Protein AF-0000000085421099 (afdb_homodimer)

Foldseek 3Di:
DDDPDDDDDPVSVVVVVVVVVVVVVLVVQLVVQQVVVCVVVVHDDRDPVSSVVSNVVSVVVVVVPPD/DDDPDDDDDPVSVVVVVVVVVVVVVLVVQLVVQQVVVCVVVVHDDRDPVSSVVSNVVSVVVVVVPPD

Nearest PDB structures (foldseek):
  3r45-assembly1_B  TM=7.762E-01  e=8.595E-05  Homo sapiens
  6wz9-assembly1_B  TM=6.802E-01  e=3.527E-05  Xenopus laevis
  3vh5-assembly1_W  TM=7.638E-01  e=1.505E-01  Gallus gallus
  3b0d-assembly2_C  TM=7.579E-01  e=2.270E-01  Gallus gallus
  5g49-assembly1_A  TM=6.396E-01  e=8.699E-02  Arabidopsis thaliana

Organism: Lolium multiflorum (NCBI:txid4521)

pLDDT: mean 87.82, std 17.47, range [30.08, 98.56]

Sequence (134 aa):
MEVPGKRPSEKDEIYLVIARGMLKIFLENVIRDAVTYTEHARRKTVTAMDVVYALKRQGRTLYGFGGMEVPGKRPSEKDEIYLVIARGMLKIFLENVIRDAVTYTEHARRKTVTAMDVVYALKRQGRTLYGFGG

Radius of gy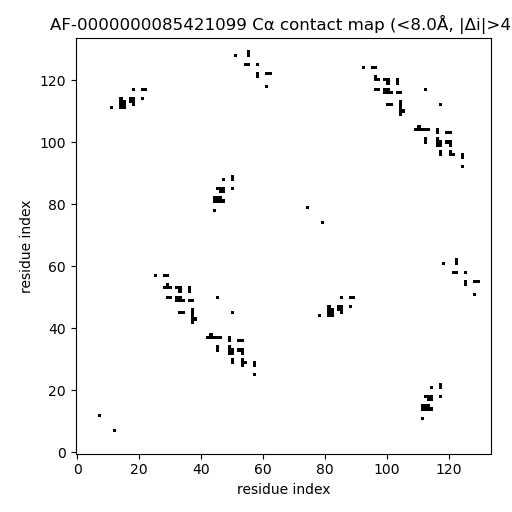ration: 17.18 Å; Cα contacts (8 Å, |Δi|>4): 106; chains: 2; bounding box: 29×50×40 Å

Structure (mmCIF, N/CA/C/O backbone):
data_AF-0000000085421099-model_v1
#
loop_
_entity.id
_entity.type
_entity.pdbx_description
1 polymer 'Histone H4'
#
loop_
_atom_site.group_PDB
_atom_site.id
_atom_site.type_symbol
_atom_site.label_atom_id
_atom_site.label_alt_id
_atom_site.label_comp_id
_atom_site.label_asym_id
_atom_site.label_entity_id
_atom_site.label_seq_id
_atom_site.pdbx_PDB_ins_code
_atom_site.Cartn_x
_atom_site.Cartn_y
_atom_site.Cartn_z
_atom_site.occupancy
_atom_site.B_iso_or_equiv
_atom_site.auth_seq_id
_atom_site.auth_comp_id
_atom_site.auth_asym_id
_atom_site.auth_atom_id
_atom_site.pdbx_PDB_model_num
ATOM 1 N N . MET A 1 1 ? -12.344 -16.531 3.447 1 30.08 1 MET A N 1
ATOM 2 C CA . MET A 1 1 ? -12.984 -17.54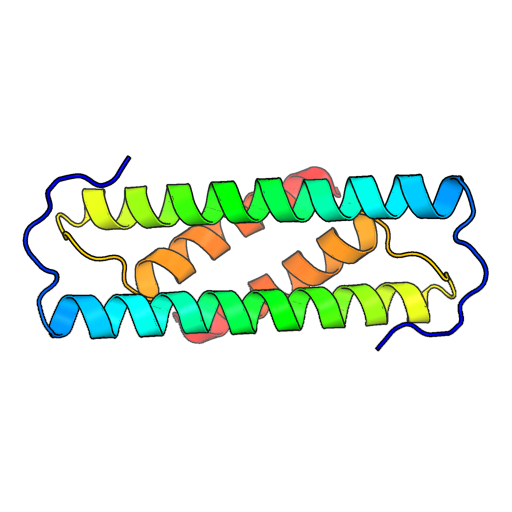7 2.6 1 30.08 1 MET A CA 1
ATOM 3 C C . MET A 1 1 ? -11.961 -18.562 2.1 1 30.08 1 MET A C 1
ATOM 5 O O . MET A 1 1 ? -11.117 -18.234 1.265 1 30.08 1 MET A O 1
ATOM 9 N N . GLU A 1 2 ? -11.453 -19.5 2.932 1 38.38 2 GLU A N 1
ATOM 10 C CA . GLU A 1 2 ? -10.289 -20.375 2.824 1 38.38 2 GLU A CA 1
ATOM 11 C C . GLU A 1 2 ? -10.523 -21.484 1.798 1 38.38 2 GLU A C 1
ATOM 13 O O . GLU A 1 2 ? -11.539 -22.188 1.849 1 38.38 2 GLU A O 1
ATOM 18 N N . VAL A 1 3 ? -10.305 -21.312 0.537 1 41.22 3 VAL A N 1
ATOM 19 C CA . VAL A 1 3 ? -10.344 -22.5 -0.318 1 41.22 3 VAL A CA 1
ATOM 20 C C . VAL A 1 3 ? -9.742 -23.688 0.422 1 41.22 3 VAL A C 1
ATOM 22 O O . VAL A 1 3 ? -8.836 -23.531 1.241 1 41.22 3 VAL A O 1
ATOM 25 N N . PRO A 1 4 ? -10.492 -24.797 0.564 1 46.03 4 PRO A N 1
ATOM 26 C CA . PRO A 1 4 ? -9.961 -26.031 1.156 1 46.03 4 PRO A CA 1
ATOM 27 C C . PRO A 1 4 ? -8.555 -26.359 0.669 1 46.03 4 PRO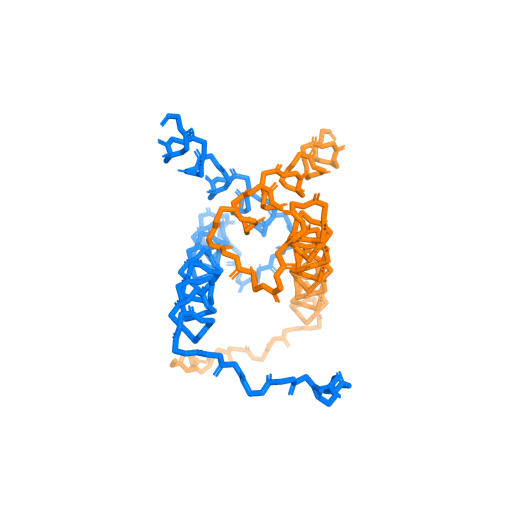 A C 1
ATOM 29 O O . PRO A 1 4 ? -8.391 -26.938 -0.411 1 46.03 4 PRO A O 1
ATOM 32 N N . GLY A 1 5 ? -7.832 -25.453 0.199 1 50.12 5 GLY A N 1
ATOM 33 C CA . GLY A 1 5 ? -6.617 -25.672 -0.57 1 50.12 5 GLY A CA 1
ATOM 34 C C . GLY A 1 5 ? -5.602 -26.547 0.143 1 50.12 5 GLY A C 1
ATOM 35 O O . GLY A 1 5 ? -5.742 -26.812 1.337 1 50.12 5 GLY A O 1
ATOM 36 N N . LYS A 1 6 ? -5.152 -27.516 -0.703 1 60.72 6 LYS A N 1
ATOM 37 C CA . LYS A 1 6 ? -3.979 -28.297 -0.334 1 60.72 6 LYS A CA 1
ATOM 38 C C . LYS A 1 6 ? -3.068 -27.516 0.61 1 60.72 6 LYS A C 1
ATOM 40 O O . LYS A 1 6 ? -2.967 -26.297 0.512 1 60.72 6 LYS A O 1
ATOM 45 N N . ARG A 1 7 ? -2.795 -28.188 1.674 1 70.31 7 ARG A N 1
ATOM 46 C CA . ARG A 1 7 ? -1.815 -27.609 2.592 1 70.31 7 ARG A CA 1
ATOM 47 C C . ARG A 1 7 ? -0.678 -26.938 1.83 1 70.31 7 ARG A C 1
ATOM 49 O O . ARG A 1 7 ? -0.152 -27.5 0.866 1 70.31 7 ARG A O 1
ATOM 56 N N . PRO A 1 8 ? -0.588 -25.688 2.104 1 73.19 8 PRO A N 1
ATOM 57 C CA . PRO A 1 8 ? 0.568 -25.078 1.442 1 73.19 8 PRO A CA 1
ATOM 58 C C . PRO A 1 8 ? 1.853 -25.875 1.64 1 73.19 8 PRO A C 1
ATOM 60 O O . PRO A 1 8 ? 2.096 -26.406 2.729 1 73.19 8 PRO A O 1
ATOM 63 N N . SER A 1 9 ? 2.469 -26.188 0.589 1 89.5 9 SER A N 1
ATOM 64 C CA . SER A 1 9 ? 3.803 -26.766 0.688 1 89.5 9 SER A CA 1
ATOM 65 C C . SER A 1 9 ? 4.766 -25.828 1.403 1 89.5 9 SER A C 1
ATOM 67 O O . SER A 1 9 ? 4.422 -24.688 1.684 1 89.5 9 SER A O 1
ATOM 69 N N . GLU A 1 10 ? 5.801 -26.328 1.733 1 89.88 10 GLU A N 1
ATOM 70 C CA . GLU A 1 10 ? 6.84 -25.5 2.338 1 89.88 10 GLU A CA 1
ATOM 71 C C . GLU A 1 10 ? 7.172 -24.297 1.456 1 89.88 10 GLU A C 1
ATOM 73 O O . GLU A 1 10 ? 7.352 -23.188 1.955 1 89.88 10 GLU A O 1
ATOM 78 N N . LYS A 1 11 ? 7.289 -24.516 0.143 1 89.62 11 LYS A N 1
ATOM 79 C CA . LYS A 1 11 ? 7.598 -23.453 -0.812 1 89.62 11 LYS A CA 1
ATOM 80 C C . LYS A 1 11 ? 6.508 -22.391 -0.822 1 89.62 11 LYS A C 1
ATOM 82 O O . LYS A 1 11 ? 6.805 -21.188 -0.889 1 89.62 11 LYS A O 1
ATOM 87 N N . ASP A 1 12 ? 5.324 -22.844 -0.715 1 90.69 12 ASP A N 1
ATOM 88 C CA . ASP A 1 12 ? 4.207 -21.906 -0.677 1 90.69 12 ASP A CA 1
ATOM 89 C C . ASP A 1 12 ? 4.297 -20.984 0.541 1 90.69 12 ASP A C 1
ATOM 91 O O . ASP A 1 12 ? 4.027 -19.797 0.443 1 90.69 12 ASP A O 1
ATOM 95 N N . GLU A 1 13 ? 4.688 -21.578 1.606 1 93.25 13 GLU A N 1
ATOM 96 C CA . GLU A 1 13 ? 4.824 -20.797 2.836 1 93.25 13 GLU A CA 1
ATOM 97 C C . GLU A 1 13 ? 5.934 -19.75 2.711 1 93.25 13 GLU A C 1
ATOM 99 O O . GLU A 1 13 ? 5.785 -18.625 3.182 1 93.25 13 GLU A O 1
ATOM 104 N N . ILE A 1 14 ? 6.988 -20.094 2.092 1 95.19 14 ILE A N 1
ATOM 105 C CA . ILE A 1 14 ? 8.125 -19.188 1.914 1 95.19 14 ILE A CA 1
ATOM 106 C C . ILE A 1 14 ? 7.73 -18.031 1.011 1 95.19 14 ILE A C 1
ATOM 108 O O . ILE A 1 14 ? 7.977 -16.859 1.341 1 95.19 14 ILE A O 1
ATOM 112 N N . TYR A 1 15 ? 7.051 -18.25 -0.046 1 94.5 15 TYR A N 1
ATOM 113 C CA . TYR A 1 15 ? 6.648 -17.219 -0.987 1 94.5 15 TYR A CA 1
ATOM 114 C C . TYR A 1 15 ? 5.641 -16.266 -0.351 1 94.5 15 TYR A C 1
ATOM 116 O O . TYR A 1 15 ? 5.727 -15.047 -0.531 1 94.5 15 TYR A O 1
ATOM 124 N N . LEU A 1 16 ? 4.797 -16.844 0.369 1 94.44 16 LEU A N 1
ATOM 125 C CA . LEU A 1 16 ? 3.787 -16.031 1.039 1 94.44 16 LEU A CA 1
ATOM 126 C C . LEU A 1 16 ? 4.43 -15.109 2.066 1 94.44 16 LEU A C 1
ATOM 128 O O . LEU A 1 16 ? 4.055 -13.938 2.174 1 94.44 16 LEU A O 1
ATOM 132 N N . VAL A 1 17 ? 5.395 -15.648 2.789 1 96.56 17 VAL A N 1
ATOM 133 C CA . VAL A 1 17 ? 6.09 -14.875 3.814 1 96.56 17 VAL A CA 1
ATOM 134 C C . VAL A 1 17 ? 6.852 -13.727 3.166 1 96.56 17 VAL A C 1
ATOM 136 O O . VAL A 1 17 ? 6.812 -12.594 3.658 1 96.56 17 VAL A O 1
ATOM 139 N N . ILE A 1 18 ? 7.406 -13.945 2.096 1 97.44 18 ILE A N 1
ATOM 140 C CA . ILE A 1 18 ? 8.188 -12.93 1.396 1 97.44 18 ILE A CA 1
ATOM 141 C C . ILE A 1 18 ? 7.262 -11.852 0.844 1 97.44 18 ILE A C 1
ATOM 143 O O . ILE A 1 18 ? 7.523 -10.656 1.002 1 97.44 18 ILE A O 1
ATOM 147 N N . ALA A 1 19 ? 6.172 -12.281 0.266 1 97.44 19 ALA A N 1
ATOM 148 C CA . ALA A 1 19 ? 5.203 -11.344 -0.298 1 97.44 19 ALA A CA 1
ATOM 149 C C . ALA A 1 19 ? 4.594 -10.469 0.791 1 97.44 19 ALA A C 1
ATOM 151 O O . ALA A 1 19 ? 4.484 -9.25 0.626 1 97.44 19 ALA A O 1
ATOM 152 N N . ARG A 1 20 ? 4.312 -11.078 1.879 1 97.12 20 ARG A N 1
ATOM 153 C CA . ARG A 1 20 ? 3.762 -10.344 3.016 1 97.12 20 ARG A CA 1
ATOM 154 C C . ARG A 1 20 ? 4.785 -9.367 3.584 1 97.12 20 ARG A C 1
ATOM 156 O O . ARG A 1 20 ? 4.441 -8.234 3.934 1 97.12 20 ARG A O 1
ATOM 163 N N . GLY A 1 21 ? 5.98 -9.82 3.646 1 97.69 21 GLY A N 1
ATOM 164 C CA . GLY A 1 21 ? 7.055 -8.953 4.113 1 97.69 21 GLY A CA 1
ATOM 165 C C . GLY A 1 21 ? 7.27 -7.742 3.229 1 97.69 21 GLY A C 1
ATOM 166 O O . GLY A 1 21 ? 7.434 -6.625 3.727 1 97.69 21 GLY A O 1
ATOM 167 N N . MET A 1 22 ? 7.18 -7.941 2.002 1 97 22 MET A N 1
ATOM 168 C CA . MET A 1 22 ? 7.348 -6.852 1.043 1 97 22 MET A CA 1
ATOM 169 C C . MET A 1 22 ? 6.238 -5.82 1.191 1 97 22 MET A C 1
ATOM 171 O O . MET A 1 22 ? 6.5 -4.617 1.2 1 97 22 MET A O 1
ATOM 175 N N . LEU A 1 23 ? 5.004 -6.281 1.303 1 96.75 23 LEU A N 1
ATOM 176 C CA . LEU A 1 23 ? 3.877 -5.371 1.444 1 96.75 23 LEU A CA 1
ATOM 177 C C . LEU A 1 23 ? 3.957 -4.609 2.764 1 96.75 23 LEU A C 1
ATOM 179 O O . LEU A 1 23 ? 3.641 -3.418 2.816 1 96.75 23 LEU A O 1
ATOM 183 N N . LYS A 1 24 ? 4.414 -5.281 3.75 1 96.94 24 LYS A N 1
ATOM 184 C CA . LYS A 1 24 ? 4.543 -4.648 5.059 1 96.94 24 LYS A CA 1
ATOM 185 C C . LYS A 1 24 ? 5.543 -3.496 5.02 1 96.94 24 LYS A C 1
ATOM 187 O O . LYS A 1 24 ? 5.234 -2.385 5.449 1 96.94 24 LYS A O 1
ATOM 192 N N . ILE A 1 25 ? 6.715 -3.777 4.504 1 97.56 25 ILE A N 1
ATOM 193 C CA . ILE A 1 25 ? 7.773 -2.777 4.422 1 97.56 25 ILE A CA 1
ATOM 194 C C . ILE A 1 25 ? 7.316 -1.618 3.537 1 97.56 25 ILE A C 1
ATOM 196 O O . ILE A 1 25 ? 7.508 -0.451 3.885 1 97.56 25 ILE A O 1
ATOM 200 N N . PHE A 1 26 ? 6.672 -1.936 2.42 1 97.19 26 PHE A N 1
ATOM 201 C CA . PHE A 1 26 ? 6.16 -0.925 1.501 1 97.19 26 PHE A CA 1
ATOM 202 C C . PHE A 1 26 ? 5.172 -0.003 2.205 1 97.19 26 PHE A C 1
ATOM 204 O O . PHE A 1 26 ? 5.309 1.221 2.146 1 97.19 26 PHE A O 1
ATOM 211 N N . LEU A 1 27 ? 4.211 -0.542 2.941 1 97.56 27 LEU A N 1
ATOM 212 C CA . LEU A 1 27 ? 3.176 0.24 3.605 1 97.56 27 LEU A CA 1
ATOM 213 C C . LEU A 1 27 ? 3.762 1.052 4.758 1 97.56 27 LEU A C 1
ATOM 215 O O . LEU A 1 27 ? 3.344 2.186 5 1 97.56 27 LEU A O 1
ATOM 219 N N . GLU A 1 28 ? 4.715 0.469 5.418 1 98.12 28 GLU A N 1
ATOM 220 C CA . GLU A 1 28 ? 5.391 1.198 6.488 1 98.12 28 GLU A CA 1
ATOM 221 C C . GLU A 1 28 ? 6.09 2.443 5.953 1 98.12 28 GLU A C 1
ATOM 223 O O . GLU A 1 28 ? 5.996 3.52 6.547 1 98.12 28 GLU A O 1
ATOM 228 N N . ASN A 1 29 ? 6.727 2.289 4.875 1 98.25 29 ASN A N 1
ATOM 229 C CA . ASN A 1 29 ? 7.414 3.422 4.262 1 98.25 29 ASN A CA 1
ATOM 230 C C . ASN A 1 29 ? 6.422 4.465 3.748 1 98.25 29 ASN A C 1
ATOM 232 O O . ASN A 1 29 ? 6.664 5.668 3.865 1 98.25 29 ASN A O 1
ATOM 236 N N . VAL A 1 30 ? 5.289 4.012 3.232 1 98.25 30 VAL A N 1
ATOM 237 C CA . VAL A 1 30 ? 4.258 4.93 2.756 1 98.25 30 VAL A CA 1
ATOM 238 C C . VAL A 1 30 ? 3.719 5.75 3.924 1 98.25 30 VAL A C 1
ATOM 240 O O . VAL A 1 30 ? 3.551 6.969 3.811 1 98.25 30 VAL A O 1
ATOM 243 N N . ILE A 1 31 ? 3.484 5.137 5.035 1 98.19 31 ILE A N 1
ATOM 244 C CA . ILE A 1 31 ? 2.941 5.816 6.207 1 98.19 31 ILE A CA 1
ATOM 245 C C . ILE A 1 31 ? 3.963 6.816 6.742 1 98.19 31 ILE A C 1
ATOM 247 O O . ILE A 1 31 ? 3.623 7.961 7.039 1 98.19 31 ILE A O 1
ATOM 251 N N . ARG A 1 32 ? 5.168 6.422 6.723 1 98.56 32 ARG A N 1
ATOM 252 C CA . ARG A 1 32 ? 6.223 7.32 7.188 1 98.56 32 ARG A CA 1
ATOM 253 C C . ARG A 1 32 ? 6.344 8.539 6.277 1 98.56 32 ARG A C 1
ATOM 255 O O . ARG A 1 32 ? 6.449 9.664 6.758 1 98.56 32 ARG A O 1
ATOM 262 N N . ASP A 1 33 ? 6.312 8.266 5.012 1 98.38 33 ASP A N 1
ATOM 263 C CA . ASP A 1 33 ? 6.41 9.367 4.055 1 98.38 33 ASP A CA 1
ATOM 264 C C . ASP A 1 33 ? 5.199 10.289 4.156 1 98.38 33 ASP A C 1
ATOM 266 O O . ASP A 1 33 ? 5.332 11.516 4.07 1 98.38 33 ASP A O 1
ATOM 270 N N . ALA A 1 34 ? 4.027 9.766 4.367 1 98.44 34 ALA A N 1
ATOM 271 C CA . ALA A 1 34 ? 2.818 10.57 4.492 1 98.44 34 ALA A CA 1
ATOM 272 C C . ALA A 1 34 ? 2.904 11.5 5.703 1 98.44 34 ALA A C 1
ATOM 274 O O . ALA A 1 34 ? 2.525 12.672 5.625 1 98.44 34 ALA A O 1
ATOM 275 N N . VAL A 1 35 ? 3.475 10.984 6.766 1 98 35 VAL A N 1
ATOM 276 C CA . VAL A 1 35 ? 3.666 11.773 7.977 1 98 35 VAL A CA 1
ATOM 277 C C . VAL A 1 35 ? 4.68 12.883 7.711 1 98 35 VAL A C 1
ATOM 279 O O . VAL A 1 35 ? 4.465 14.039 8.102 1 98 35 VAL A O 1
ATOM 282 N N . THR A 1 36 ? 5.77 12.508 7.043 1 98.56 36 THR A N 1
ATOM 283 C CA . THR A 1 36 ? 6.797 13.484 6.699 1 98.56 36 THR A CA 1
ATOM 284 C C . THR A 1 36 ? 6.211 14.625 5.867 1 98.56 36 THR A C 1
ATOM 286 O O . THR A 1 36 ? 6.477 15.797 6.133 1 98.56 36 THR A O 1
ATOM 289 N N . TYR A 1 37 ? 5.344 14.297 4.895 1 98 37 TYR A N 1
ATOM 290 C CA . TYR A 1 37 ? 4.711 15.312 4.062 1 98 37 TYR A CA 1
ATOM 291 C C . TYR A 1 37 ? 3.764 16.188 4.879 1 98 37 TYR A C 1
ATOM 293 O O . TYR A 1 37 ? 3.689 17.391 4.676 1 98 37 TYR A O 1
ATOM 301 N N . THR A 1 38 ? 3.035 15.562 5.816 1 97.69 38 THR A N 1
ATOM 302 C CA . THR A 1 38 ? 2.135 16.281 6.711 1 97.69 38 THR A CA 1
ATOM 303 C C . THR A 1 38 ? 2.904 17.297 7.547 1 97.69 38 THR A C 1
ATOM 305 O O . THR A 1 38 ? 2.496 18.469 7.652 1 97.69 38 THR A O 1
ATOM 308 N N . GLU A 1 39 ? 4.047 16.844 8.078 1 97.62 39 GLU A N 1
ATOM 309 C CA . GLU A 1 39 ? 4.879 17.703 8.922 1 97.62 39 GLU A CA 1
ATOM 310 C C . GLU A 1 39 ? 5.5 18.844 8.117 1 97.62 39 GLU A C 1
ATOM 312 O O . GLU A 1 39 ? 5.551 19.984 8.586 1 97.62 39 GLU A O 1
ATOM 317 N N . HIS A 1 40 ? 5.961 18.547 7.008 1 97.56 40 HIS A N 1
ATOM 318 C CA . HIS A 1 40 ? 6.57 19.562 6.145 1 97.56 40 HIS A CA 1
ATOM 319 C C . HIS A 1 40 ? 5.562 20.641 5.766 1 97.56 40 HIS A C 1
ATOM 321 O O . HIS A 1 40 ? 5.926 21.812 5.621 1 97.56 40 HIS A O 1
ATOM 327 N N . ALA A 1 41 ? 4.301 20.266 5.629 1 96.94 41 ALA A N 1
ATOM 328 C CA . ALA A 1 41 ? 3.227 21.188 5.297 1 96.94 41 ALA A CA 1
ATOM 329 C C . ALA A 1 41 ? 2.721 21.922 6.539 1 96.94 41 ALA A C 1
ATOM 331 O O . ALA A 1 41 ? 1.79 22.719 6.457 1 96.94 41 ALA A O 1
ATOM 332 N N . ARG A 1 42 ? 3.242 21.5 7.707 1 96.06 42 ARG A N 1
ATOM 333 C CA . ARG A 1 42 ? 2.9 22.109 8.984 1 96.06 42 ARG A CA 1
ATOM 334 C C . ARG A 1 42 ? 1.434 21.875 9.328 1 96.06 42 ARG A C 1
ATOM 336 O O . ARG A 1 42 ? 0.752 22.781 9.82 1 96.06 42 ARG A O 1
ATOM 343 N N . ARG A 1 43 ? 1.01 20.766 8.961 1 94.62 43 ARG A N 1
ATOM 344 C CA . ARG A 1 43 ? -0.32 20.328 9.375 1 94.62 43 ARG A CA 1
ATOM 345 C C . ARG A 1 43 ? -0.233 19.312 10.516 1 94.62 43 ARG A C 1
ATOM 347 O O . ARG A 1 43 ? 0.795 18.656 10.688 1 94.62 43 ARG A O 1
ATOM 354 N N . LYS A 1 44 ? -1.326 19.109 11.109 1 92.19 44 LYS A N 1
ATOM 355 C CA . LYS A 1 44 ? -1.383 18.172 12.219 1 92.19 44 LYS A CA 1
ATOM 356 C C . LYS A 1 44 ? -2.062 16.875 11.797 1 92.19 44 LYS A C 1
ATOM 358 O O . LYS A 1 44 ? -1.989 15.867 12.508 1 92.19 44 LYS A O 1
ATOM 363 N N . THR A 1 45 ? -2.76 16.969 10.68 1 95.38 45 THR A N 1
ATOM 364 C CA . THR A 1 45 ? -3.545 15.812 10.25 1 95.38 45 THR A CA 1
ATOM 365 C C . THR A 1 45 ? -3.137 15.375 8.852 1 95.38 45 THR A C 1
ATOM 367 O O . THR A 1 45 ? -2.977 16.203 7.957 1 95.38 45 THR A O 1
ATOM 370 N N . VAL A 1 46 ? -3.033 14.039 8.703 1 96.44 46 VAL A N 1
ATOM 371 C CA . VAL A 1 46 ? -2.703 13.453 7.406 1 96.44 46 VAL A CA 1
ATOM 372 C C . VAL A 1 46 ? -3.896 13.586 6.465 1 96.44 46 VAL A C 1
ATOM 374 O O . VAL A 1 46 ? -5.031 13.281 6.844 1 96.44 46 VAL A O 1
ATOM 377 N N . THR A 1 47 ? -3.645 14 5.266 1 96.19 47 THR A N 1
ATOM 378 C CA . THR A 1 47 ? -4.676 14.133 4.246 1 96.19 47 THR A CA 1
ATOM 379 C C . THR A 1 47 ? -4.496 13.078 3.156 1 96.19 47 THR A C 1
ATOM 381 O O . THR A 1 47 ? -3.475 12.391 3.111 1 96.19 47 THR A O 1
ATOM 384 N N . ALA A 1 48 ? -5.426 13 2.287 1 95.94 48 ALA A N 1
ATOM 385 C CA . ALA A 1 48 ? -5.348 12.109 1.134 1 95.94 48 ALA A CA 1
ATOM 386 C C . ALA A 1 48 ? -4.156 12.453 0.249 1 95.94 48 ALA A C 1
ATOM 388 O O . ALA A 1 48 ? -3.469 11.562 -0.258 1 95.94 48 ALA A O 1
ATOM 389 N N . MET A 1 49 ? -3.867 13.695 0.139 1 95.25 49 MET A N 1
ATOM 390 C CA . MET A 1 49 ? -2.781 14.141 -0.732 1 95.25 49 MET A CA 1
ATOM 391 C C . MET A 1 49 ? -1.428 13.711 -0.176 1 95.25 49 MET A C 1
ATOM 393 O O . MET A 1 49 ? -0.518 13.375 -0.936 1 95.25 49 MET A O 1
ATOM 397 N N . ASP A 1 50 ? -1.293 13.742 1.134 1 97.19 50 ASP A N 1
ATOM 398 C CA . ASP A 1 50 ? -0.067 13.227 1.736 1 97.19 50 ASP A CA 1
ATOM 399 C C . ASP A 1 50 ? 0.159 11.766 1.358 1 97.19 50 ASP A C 1
ATOM 401 O O . ASP A 1 50 ? 1.288 11.359 1.075 1 97.19 50 ASP A O 1
ATOM 405 N N . VAL A 1 51 ? -0.907 10.992 1.37 1 97.69 51 VAL A N 1
ATOM 406 C CA . VAL A 1 51 ? -0.844 9.57 1.046 1 97.69 51 VAL A CA 1
ATOM 407 C C . VAL A 1 51 ? -0.51 9.391 -0.433 1 97.69 51 VAL A C 1
ATOM 409 O O . VAL A 1 51 ? 0.331 8.562 -0.791 1 97.69 51 VAL A O 1
ATOM 412 N N . VAL A 1 52 ? -1.06 10.219 -1.287 1 96.06 52 VAL A N 1
ATOM 413 C CA . VAL A 1 52 ? -0.802 10.133 -2.721 1 96.06 52 VAL A CA 1
ATOM 414 C C . VAL A 1 52 ? 0.677 10.398 -2.996 1 96.06 52 VAL A C 1
ATOM 416 O O . VAL A 1 52 ? 1.322 9.641 -3.725 1 96.06 52 VAL A O 1
ATOM 419 N N . TYR A 1 53 ? 1.156 11.383 -2.377 1 96.31 53 TYR A N 1
ATOM 420 C CA . TYR A 1 53 ? 2.561 11.719 -2.584 1 96.31 53 TYR A CA 1
ATOM 421 C C . TYR A 1 53 ? 3.467 10.609 -2.064 1 96.31 53 TYR A C 1
ATOM 423 O O . TYR A 1 53 ? 4.473 10.273 -2.693 1 96.31 53 TYR A O 1
ATOM 431 N N . ALA A 1 54 ? 3.129 10.023 -0.911 1 97.81 54 ALA A N 1
ATOM 432 C CA . ALA A 1 54 ? 3.895 8.938 -0.315 1 97.81 54 ALA A CA 1
ATOM 433 C C . ALA A 1 54 ? 3.891 7.703 -1.218 1 97.81 54 ALA A C 1
ATOM 435 O O . ALA A 1 54 ? 4.93 7.07 -1.42 1 97.81 54 ALA A O 1
ATOM 436 N N . LEU A 1 55 ? 2.725 7.406 -1.763 1 96.69 55 LEU A N 1
ATOM 437 C CA . LEU A 1 55 ? 2.588 6.262 -2.654 1 96.69 55 LEU A CA 1
ATOM 438 C C . LEU A 1 55 ? 3.404 6.465 -3.928 1 96.69 55 LEU A C 1
ATOM 440 O O . LEU A 1 55 ? 4.082 5.543 -4.387 1 96.69 55 LEU A O 1
ATOM 444 N N . LYS A 1 56 ? 3.371 7.613 -4.488 1 93.56 56 LYS A N 1
ATOM 445 C CA . LYS A 1 56 ? 4.145 7.914 -5.691 1 93.56 56 LYS A CA 1
ATOM 446 C C . LYS A 1 56 ? 5.645 7.789 -5.426 1 93.56 56 LYS A C 1
ATOM 448 O O . LYS A 1 56 ? 6.375 7.211 -6.227 1 93.56 56 LYS A O 1
ATOM 453 N N . ARG A 1 57 ? 6.016 8.312 -4.301 1 94.62 57 ARG A N 1
ATOM 454 C CA . ARG A 1 57 ? 7.43 8.25 -3.949 1 94.62 57 ARG A CA 1
ATOM 455 C C . ARG A 1 57 ? 7.887 6.805 -3.773 1 94.62 57 ARG A C 1
ATOM 457 O O . ARG A 1 57 ? 8.906 6.398 -4.332 1 94.62 57 ARG A O 1
ATOM 464 N N . GLN A 1 58 ? 7.172 6.055 -3.002 1 96.19 58 GLN A N 1
ATOM 465 C CA . GLN A 1 58 ? 7.566 4.676 -2.734 1 96.19 58 GLN A CA 1
ATOM 466 C C . GLN A 1 58 ? 7.438 3.812 -3.986 1 96.19 58 GLN A C 1
ATOM 468 O O . GLN A 1 58 ? 8.195 2.861 -4.172 1 96.19 58 GLN A O 1
ATOM 473 N N . GLY A 1 59 ? 6.461 4.121 -4.863 1 92.94 59 GLY A N 1
ATOM 474 C CA . GLY A 1 59 ? 6.348 3.432 -6.141 1 92.94 59 GLY A CA 1
ATOM 475 C C . GLY A 1 59 ? 7.598 3.551 -6.992 1 92.94 59 GLY A C 1
ATOM 476 O O . GLY A 1 59 ? 7.957 2.617 -7.711 1 92.94 59 GLY A O 1
ATOM 477 N N . ARG A 1 60 ? 8.281 4.621 -6.914 1 90.94 60 ARG A N 1
ATOM 478 C CA . ARG A 1 60 ? 9.508 4.844 -7.68 1 90.94 60 ARG A CA 1
ATOM 479 C C . ARG A 1 60 ? 10.617 3.9 -7.227 1 90.94 60 ARG A C 1
ATOM 481 O O . ARG A 1 60 ? 11.461 3.502 -8.031 1 90.94 60 ARG A O 1
ATOM 488 N N . THR A 1 61 ? 10.547 3.594 -6.004 1 90 61 THR A N 1
ATOM 489 C CA . THR A 1 61 ? 11.586 2.725 -5.453 1 90 61 THR A CA 1
ATOM 490 C C . THR A 1 61 ? 11.461 1.312 -6.02 1 90 61 THR A C 1
ATOM 492 O O . THR A 1 61 ? 12.445 0.569 -6.07 1 90 61 THR A O 1
ATOM 495 N N . LEU A 1 62 ? 10.258 0.943 -6.406 1 87.25 62 LEU A N 1
ATOM 496 C CA . LEU A 1 62 ? 9.992 -0.384 -6.949 1 87.25 62 LEU A CA 1
ATOM 497 C C . LEU A 1 62 ? 10.562 -0.519 -8.359 1 87.25 62 LEU A C 1
ATOM 499 O O . LEU A 1 62 ? 10.875 -1.625 -8.805 1 87.25 62 LEU A O 1
ATOM 503 N N . TYR A 1 63 ? 10.609 0.582 -9.102 1 80.19 63 TYR A N 1
ATOM 504 C CA . TYR A 1 63 ? 11.109 0.558 -10.469 1 80.19 63 TYR A CA 1
ATOM 505 C C . TYR A 1 63 ? 12.602 0.286 -10.5 1 80.19 63 TYR A C 1
ATOM 507 O O . TYR A 1 63 ? 13.125 -0.23 -11.492 1 80.19 63 TYR A O 1
ATOM 515 N N . GLY A 1 64 ? 13.258 0.614 -9.484 1 67.75 64 GLY A N 1
ATOM 516 C CA . GLY A 1 64 ? 14.68 0.301 -9.414 1 67.75 64 GLY A CA 1
ATOM 517 C C . GLY A 1 64 ? 14.953 -1.15 -9.062 1 67.75 64 GLY A C 1
ATOM 518 O O . GLY A 1 64 ? 16.062 -1.643 -9.266 1 67.75 64 GLY A O 1
ATOM 519 N N . PHE A 1 65 ? 14.25 -1.841 -8.422 1 61.28 65 PHE A N 1
ATOM 520 C CA . PHE A 1 65 ? 14.477 -3.219 -8.008 1 61.28 65 PHE A CA 1
ATOM 521 C C . PHE A 1 65 ? 14.297 -4.176 -9.18 1 61.28 65 PHE A C 1
ATOM 523 O O . PHE A 1 65 ? 14.984 -5.195 -9.266 1 61.28 65 PHE A O 1
ATOM 530 N N . GLY A 1 66 ? 13.266 -4.113 -10.008 1 52.81 66 GLY A N 1
ATOM 531 C CA . GLY A 1 66 ? 12.969 -5.109 -11.023 1 52.81 66 GLY A CA 1
ATOM 532 C C . GLY A 1 66 ? 13.641 -4.824 -12.352 1 52.81 66 GLY A C 1
ATOM 533 O O . GLY A 1 66 ? 13.234 -5.355 -13.391 1 52.81 66 GLY A O 1
ATOM 534 N N . GLY A 1 67 ? 14.438 -3.832 -12.43 1 43.12 67 GLY A N 1
ATOM 535 C CA . GLY A 1 67 ? 15.227 -3.844 -13.656 1 43.12 67 GLY A CA 1
ATOM 536 C C . GLY A 1 67 ? 16.234 -4.973 -13.703 1 43.12 67 GLY A C 1
ATOM 537 O O . GLY A 1 67 ? 16.562 -5.562 -12.672 1 43.12 67 GLY A O 1
ATOM 538 N N . MET B 1 1 ? 3.117 5.305 19.969 1 30.72 1 MET B N 1
ATOM 539 C CA . MET B 1 1 ? 3.152 6.102 21.188 1 30.72 1 MET B CA 1
ATOM 540 C C . MET B 1 1 ? 2.18 7.273 21.094 1 30.72 1 MET B C 1
ATOM 542 O O . MET B 1 1 ? 2.168 8 20.109 1 30.72 1 MET B O 1
ATOM 546 N N . GLU B 1 2 ? 0.927 7.27 21.719 1 38.91 2 GLU B N 1
ATOM 547 C CA . GLU B 1 2 ? -0.139 8.242 21.5 1 38.91 2 GLU B CA 1
ATOM 548 C C . GLU B 1 2 ? 0.257 9.625 22.016 1 38.91 2 GLU B C 1
ATOM 550 O O . GLU B 1 2 ? 0.657 9.766 23.172 1 38.91 2 GLU B O 1
ATOM 555 N N . VAL B 1 3 ? 0.915 10.492 21.391 1 41.16 3 VAL B N 1
ATOM 556 C CA . VAL B 1 3 ? 1.023 11.852 21.906 1 41.16 3 VAL B CA 1
ATOM 557 C C . VAL B 1 3 ? -0.317 12.289 22.484 1 41.16 3 VAL B C 1
ATOM 559 O O . VAL B 1 3 ? -1.375 11.867 22.016 1 41.16 3 VAL B O 1
ATOM 562 N N . PRO B 1 4 ? -0.387 12.711 23.781 1 45.69 4 PRO B N 1
ATOM 563 C CA . PRO B 1 4 ? -1.599 13.258 24.406 1 45.69 4 PRO B CA 1
ATOM 564 C C . PRO B 1 4 ? -2.348 14.219 23.484 1 45.69 4 PRO B C 1
ATOM 566 O O . PRO B 1 4 ? -1.976 15.391 23.359 1 45.69 4 PRO B O 1
ATOM 569 N N . GLY B 1 5 ? -2.234 14.094 22.234 1 50.06 5 GLY B N 1
ATOM 570 C CA . GLY B 1 5 ? -2.637 15.078 21.25 1 50.06 5 GLY B CA 1
ATOM 571 C C . GLY B 1 5 ? -4.086 15.5 21.375 1 50.06 5 GLY B C 1
ATOM 572 O O . GLY B 1 5 ? -4.859 14.867 22.094 1 50.06 5 GLY B O 1
ATOM 573 N N . LYS B 1 6 ? -4.18 16.859 21.375 1 60.88 6 LYS B N 1
ATOM 574 C CA . LYS B 1 6 ? -5.488 17.484 21.266 1 60.88 6 LYS B CA 1
ATOM 575 C C . LYS B 1 6 ? -6.477 16.594 20.516 1 60.88 6 LYS B C 1
ATOM 577 O O . LYS B 1 6 ? -6.09 15.859 19.609 1 60.88 6 LYS B O 1
ATOM 582 N N . ARG B 1 7 ? -7.566 16.406 21.172 1 70.31 7 ARG B N 1
ATOM 583 C CA . ARG B 1 7 ? -8.656 15.695 20.5 1 70.31 7 ARG B CA 1
ATOM 584 C C . ARG B 1 7 ? -8.758 16.094 19.031 1 70.31 7 ARG B C 1
ATOM 586 O O . ARG B 1 7 ? -8.68 17.281 18.703 1 70.31 7 ARG B O 1
ATOM 593 N N . PRO B 1 8 ? -8.602 15.07 18.25 1 73 8 PRO B N 1
ATOM 594 C CA . PRO B 1 8 ? -8.797 15.453 16.844 1 73 8 PRO B CA 1
ATOM 595 C C . PRO B 1 8 ? -10.078 16.25 16.625 1 73 8 PRO B C 1
ATOM 597 O O . PRO B 1 8 ? -11.109 15.953 17.234 1 73 8 PRO B O 1
ATOM 600 N N . SER B 1 9 ? -9.961 17.359 16.047 1 89.25 9 SER B N 1
ATOM 601 C CA . SER B 1 9 ? -11.141 18.109 15.617 1 89.25 9 SER B CA 1
ATOM 602 C C . SER B 1 9 ? -11.984 17.297 14.641 1 89.25 9 SER B C 1
ATOM 604 O O . SER B 1 9 ? -11.562 16.234 14.188 1 89.25 9 SER B O 1
ATOM 606 N N . GLU B 1 10 ? -13.094 17.766 14.438 1 89.31 10 GLU B N 1
ATOM 607 C CA . GLU B 1 10 ? -13.961 17.125 13.445 1 89.31 10 GLU B CA 1
ATOM 608 C C . GLU B 1 10 ? -13.25 17 12.102 1 89.31 10 GLU B C 1
ATOM 610 O O . GLU B 1 10 ? -13.344 15.977 11.43 1 89.31 10 GLU B O 1
ATOM 615 N N . LYS B 1 11 ? -12.555 18.062 11.664 1 90 11 LYS B N 1
ATOM 616 C CA . LYS B 1 11 ? -11.828 18.078 10.398 1 90 11 LYS B CA 1
ATOM 617 C C . LYS B 1 11 ? -10.727 17.031 10.375 1 90 11 LYS B C 1
ATOM 619 O O . LYS B 1 11 ? -10.516 16.344 9.367 1 90 11 LYS B O 1
ATOM 624 N N . ASP B 1 12 ? -10.125 16.891 11.484 1 90.62 12 ASP B N 1
ATOM 625 C CA . ASP B 1 12 ? -9.07 15.891 11.594 1 90.62 12 ASP B CA 1
ATOM 626 C C . ASP B 1 12 ? -9.625 14.484 11.375 1 90.62 12 ASP B C 1
ATOM 628 O O . ASP B 1 12 ? -9 13.664 10.703 1 90.62 12 ASP B O 1
ATOM 632 N N . GLU B 1 13 ? -10.766 14.289 11.898 1 93.31 13 GLU B N 1
ATOM 633 C CA . GLU B 1 13 ? -11.398 12.984 11.75 1 93.31 13 GLU B CA 1
ATOM 634 C C . GLU B 1 13 ? -11.766 12.719 10.289 1 93.31 13 GLU B C 1
ATOM 636 O O . GLU B 1 13 ? -11.602 11.594 9.805 1 93.31 13 GLU B O 1
ATOM 641 N N . ILE B 1 14 ? -12.203 13.672 9.602 1 95.19 14 ILE B N 1
ATOM 642 C CA . ILE B 1 14 ? -12.609 13.547 8.203 1 95.19 14 ILE B CA 1
ATOM 643 C C . ILE B 1 14 ? -11.391 13.242 7.34 1 95.19 14 ILE B C 1
ATOM 645 O O . ILE B 1 14 ? -11.406 12.32 6.523 1 95.19 14 ILE B O 1
ATOM 649 N N . TYR B 1 15 ? -10.312 13.898 7.539 1 94.5 15 TYR B N 1
ATOM 650 C CA . TYR B 1 15 ? -9.102 13.711 6.746 1 94.5 15 TYR B CA 1
ATOM 651 C C . TYR B 1 15 ? -8.5 12.328 6.992 1 94.5 15 TYR B C 1
ATOM 653 O O . TYR B 1 15 ? -8.07 11.664 6.055 1 94.5 15 TYR B O 1
ATOM 661 N N . LEU B 1 16 ? -8.562 11.977 8.211 1 94.44 16 LEU B N 1
ATOM 662 C CA . LEU B 1 16 ? -8.023 10.664 8.562 1 94.44 16 LEU B CA 1
ATOM 663 C C . LEU B 1 16 ? -8.844 9.555 7.918 1 94.44 16 LEU B C 1
ATOM 665 O O . LEU B 1 16 ? -8.281 8.578 7.41 1 94.44 16 LEU B O 1
ATOM 669 N N . VAL B 1 17 ? -10.148 9.742 7.922 1 96.69 17 VAL B N 1
ATOM 670 C CA . VAL B 1 17 ? -11.055 8.75 7.344 1 96.69 17 VAL B CA 1
ATOM 671 C C . VAL B 1 17 ? -10.812 8.648 5.84 1 96.69 17 VAL B C 1
ATOM 673 O O . VAL B 1 17 ? -10.742 7.543 5.289 1 96.69 17 VAL B O 1
ATOM 676 N N . ILE B 1 18 ? -10.594 9.688 5.234 1 97.5 18 ILE B N 1
ATOM 677 C CA . ILE B 1 18 ? -10.383 9.719 3.789 1 97.5 18 ILE B CA 1
ATOM 678 C C . ILE B 1 18 ? -9.039 9.078 3.453 1 97.5 18 ILE B C 1
ATOM 680 O O . ILE B 1 18 ? -8.945 8.25 2.543 1 97.5 18 ILE B O 1
ATOM 684 N N . ALA B 1 19 ? -8.047 9.422 4.223 1 97.38 19 ALA B N 1
ATOM 685 C CA . ALA B 1 19 ? -6.711 8.867 4 1 97.38 19 ALA B CA 1
ATOM 686 C C . ALA B 1 19 ? -6.703 7.355 4.211 1 97.38 19 ALA B C 1
ATOM 688 O O . ALA B 1 19 ? -6.141 6.613 3.4 1 97.38 19 ALA B O 1
ATOM 689 N N . ARG B 1 20 ? -7.379 6.945 5.219 1 97.12 20 ARG B N 1
ATOM 690 C CA . ARG B 1 20 ? -7.492 5.52 5.508 1 97.12 20 ARG B CA 1
ATOM 691 C C . ARG B 1 20 ? -8.273 4.801 4.41 1 97.12 20 ARG B C 1
ATOM 693 O O . ARG B 1 20 ? -7.898 3.697 4 1 97.12 20 ARG B O 1
ATOM 700 N N . GLY B 1 21 ? -9.289 5.422 3.963 1 97.69 21 GLY B N 1
ATOM 701 C CA . GLY B 1 21 ? -10.07 4.863 2.873 1 97.69 21 GLY B CA 1
ATOM 702 C C . GLY B 1 21 ? -9.281 4.711 1.589 1 97.69 21 GLY B C 1
ATOM 703 O O . GLY B 1 21 ? -9.359 3.676 0.923 1 97.69 21 GLY B O 1
ATOM 704 N N . MET B 1 22 ? -8.508 5.652 1.324 1 96.94 22 MET B N 1
ATOM 705 C CA . MET B 1 22 ? -7.668 5.613 0.128 1 96.94 22 MET B CA 1
ATOM 706 C C . MET B 1 22 ? -6.656 4.473 0.204 1 96.94 22 MET B C 1
ATOM 708 O O . MET B 1 22 ? -6.469 3.742 -0.769 1 96.94 22 MET B O 1
ATOM 712 N N . LEU B 1 23 ? -6.008 4.324 1.338 1 96.75 23 LEU B N 1
ATOM 713 C CA . LEU B 1 23 ? -5.02 3.266 1.502 1 96.75 23 LEU B CA 1
ATOM 714 C C . LEU B 1 23 ? -5.68 1.893 1.43 1 96.75 23 LEU B C 1
ATOM 716 O O . LEU B 1 23 ? -5.121 0.961 0.844 1 96.75 23 LEU B O 1
ATOM 720 N N . LYS B 1 24 ? -6.836 1.819 1.972 1 96.88 24 LYS B N 1
ATOM 721 C CA . LYS B 1 24 ? -7.562 0.553 1.954 1 96.88 24 LYS B CA 1
ATOM 722 C C . LYS B 1 24 ? -7.883 0.122 0.525 1 96.88 24 LYS B C 1
ATOM 724 O O . LYS B 1 24 ? -7.594 -1.012 0.134 1 96.88 24 LYS B O 1
ATOM 729 N N . ILE B 1 25 ? -8.477 1.018 -0.226 1 97.56 25 ILE B N 1
ATOM 730 C CA . ILE B 1 25 ? -8.859 0.731 -1.604 1 97.56 25 ILE B CA 1
ATOM 731 C C . ILE B 1 25 ? -7.617 0.408 -2.428 1 97.56 25 ILE B C 1
ATOM 733 O O . ILE B 1 25 ? -7.609 -0.552 -3.203 1 97.56 25 ILE B O 1
ATOM 737 N N . PHE B 1 26 ? -6.551 1.171 -2.238 1 97.19 26 PHE B N 1
ATOM 738 C CA . PHE B 1 26 ? -5.289 0.953 -2.941 1 97.19 26 PHE B CA 1
ATOM 739 C C . PHE B 1 26 ? -4.754 -0.448 -2.668 1 97.19 26 PHE B C 1
ATOM 741 O O . PHE B 1 26 ? -4.441 -1.189 -3.602 1 97.19 26 PHE B O 1
ATOM 748 N N . LEU B 1 27 ? -4.707 -0.876 -1.411 1 97.5 27 LEU B N 1
ATOM 749 C CA . LEU B 1 27 ? -4.156 -2.172 -1.029 1 97.5 27 LEU B CA 1
ATOM 750 C C . LEU B 1 27 ? -5.051 -3.307 -1.51 1 97.5 27 LEU B C 1
ATOM 752 O O . LEU B 1 27 ? -4.562 -4.363 -1.913 1 97.5 27 LEU B O 1
ATOM 756 N N . GLU B 1 28 ? -6.336 -3.059 -1.468 1 98.12 28 GLU B N 1
ATOM 757 C CA . GLU B 1 28 ? -7.266 -4.059 -1.982 1 98.12 28 GLU B CA 1
ATOM 758 C C . GLU B 1 28 ? -7.031 -4.32 -3.467 1 98.12 28 GLU B C 1
ATOM 760 O O . GLU B 1 28 ? -7.008 -5.473 -3.904 1 98.12 28 GLU B O 1
ATOM 765 N N . ASN B 1 29 ? -6.848 -3.295 -4.18 1 98.25 29 ASN B N 1
ATOM 766 C CA . ASN B 1 29 ? -6.59 -3.438 -5.609 1 98.25 29 ASN B CA 1
ATOM 767 C C . ASN B 1 29 ? -5.238 -4.102 -5.871 1 98.25 29 ASN B C 1
ATOM 769 O O . ASN B 1 29 ? -5.109 -4.918 -6.785 1 98.25 29 ASN B O 1
ATOM 773 N N . VAL B 1 30 ? -4.242 -3.801 -5.051 1 98.25 30 VAL B N 1
ATOM 774 C CA . VAL B 1 30 ? -2.93 -4.422 -5.188 1 98.25 30 VAL B CA 1
ATOM 775 C C . VAL B 1 30 ? -3.041 -5.926 -4.953 1 98.25 30 VAL B C 1
ATOM 777 O O . VAL B 1 30 ? -2.477 -6.723 -5.707 1 98.25 30 VAL B O 1
ATOM 780 N N . ILE B 1 31 ? -3.77 -6.336 -3.955 1 98.19 31 ILE B N 1
ATOM 781 C CA . ILE B 1 31 ? -3.926 -7.746 -3.619 1 98.19 31 ILE B CA 1
ATOM 782 C C . ILE B 1 31 ? -4.68 -8.461 -4.738 1 98.19 31 ILE B C 1
ATOM 784 O O . ILE B 1 31 ? -4.27 -9.539 -5.176 1 98.19 31 ILE B O 1
ATOM 788 N N . ARG B 1 32 ? -5.645 -7.809 -5.254 1 98.56 32 ARG B N 1
ATOM 789 C CA . ARG B 1 32 ? -6.402 -8.398 -6.355 1 98.56 32 ARG B CA 1
ATOM 790 C C . ARG B 1 32 ? -5.527 -8.57 -7.594 1 98.56 32 ARG B C 1
ATOM 792 O O . ARG B 1 32 ? -5.547 -9.625 -8.234 1 98.56 32 ARG B O 1
ATOM 799 N N . ASP B 1 33 ? -4.77 -7.547 -7.879 1 98.44 33 ASP B N 1
ATOM 800 C CA . ASP B 1 33 ? -3.885 -7.617 -9.031 1 98.44 33 ASP B CA 1
ATOM 801 C C . ASP B 1 33 ? -2.811 -8.688 -8.844 1 98.44 33 ASP B C 1
ATOM 803 O O . ASP B 1 33 ? -2.475 -9.414 -9.781 1 98.44 33 ASP B O 1
ATOM 807 N N . ALA B 1 34 ? -2.285 -8.836 -7.66 1 98.44 34 ALA B N 1
ATOM 808 C CA . ALA B 1 34 ? -1.265 -9.844 -7.387 1 98.44 34 ALA B CA 1
ATOM 809 C C . ALA B 1 34 ? -1.81 -11.25 -7.605 1 98.44 34 ALA B C 1
ATOM 811 O O . ALA B 1 34 ? -1.128 -12.102 -8.172 1 98.44 34 ALA B O 1
ATOM 812 N N . VAL B 1 35 ? -3.051 -11.445 -7.211 1 98 35 VAL B N 1
ATOM 813 C CA . VAL B 1 35 ? -3.709 -12.734 -7.41 1 98 35 VAL B CA 1
ATOM 814 C C . VAL B 1 35 ? -3.91 -12.992 -8.898 1 98 35 VAL B C 1
ATOM 816 O O . VAL B 1 35 ? -3.648 -14.094 -9.391 1 98 35 VAL B O 1
ATOM 819 N N . THR B 1 36 ? -4.375 -11.945 -9.602 1 98.56 36 THR B N 1
ATOM 820 C CA . THR B 1 36 ? -4.574 -12.062 -11.047 1 98.56 36 THR B CA 1
ATOM 821 C C . THR B 1 36 ? -3.275 -12.445 -11.742 1 98.56 36 THR B C 1
ATOM 823 O O . THR B 1 36 ? -3.266 -13.336 -12.602 1 98.56 36 THR B O 1
ATOM 826 N N . TYR B 1 37 ? -2.152 -11.844 -11.336 1 98 37 TYR B N 1
ATOM 827 C CA . TYR B 1 37 ? -0.858 -12.164 -11.93 1 98 37 TYR B CA 1
ATOM 828 C C . TYR B 1 37 ? -0.444 -13.594 -11.594 1 98 37 TYR B C 1
ATOM 830 O O . TYR B 1 37 ? 0.115 -14.297 -12.445 1 98 37 TYR B O 1
ATOM 838 N N . THR B 1 38 ? -0.71 -14.039 -10.367 1 97.75 38 THR B N 1
ATOM 839 C CA . THR B 1 38 ? -0.42 -15.406 -9.93 1 97.75 38 THR B CA 1
ATOM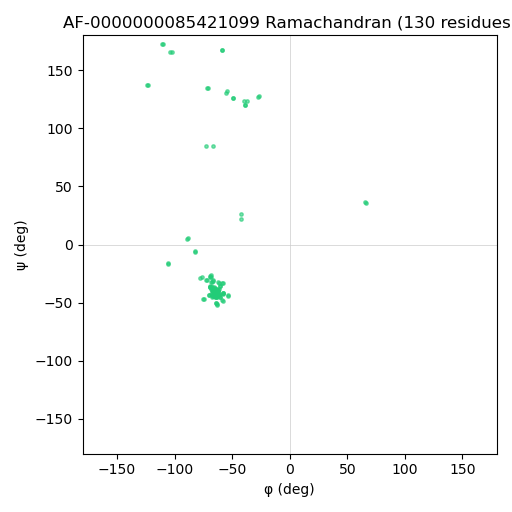 840 C C . THR B 1 38 ? -1.182 -16.422 -10.789 1 97.75 38 THR B C 1
ATOM 842 O O . THR B 1 38 ? -0.602 -17.391 -11.266 1 97.75 38 THR B O 1
ATOM 845 N N . GLU B 1 39 ? -2.477 -16.109 -11.008 1 97.56 39 GLU B N 1
ATOM 846 C CA . GLU B 1 39 ? -3.34 -17 -11.781 1 97.56 39 GLU B CA 1
ATOM 847 C C . GLU B 1 39 ? -2.916 -17.031 -13.25 1 97.56 39 GLU B C 1
ATOM 849 O O . GLU B 1 39 ? -2.895 -18.094 -13.867 1 97.56 39 GLU B O 1
ATOM 854 N N . HIS B 1 40 ? -2.613 -15.938 -13.766 1 97.56 40 HIS B N 1
ATOM 855 C CA . HIS B 1 40 ? -2.184 -15.852 -15.156 1 97.56 40 HIS B CA 1
ATOM 856 C C . HIS B 1 40 ? -0.895 -16.625 -15.391 1 97.56 40 HIS B C 1
ATOM 858 O O . HIS B 1 40 ? -0.695 -17.203 -16.453 1 97.56 40 HIS B O 1
ATOM 864 N N . ALA B 1 41 ? -0.022 -16.672 -14.383 1 97 41 ALA B N 1
ATOM 865 C CA . ALA B 1 41 ? 1.24 -17.406 -14.445 1 97 41 ALA B CA 1
ATOM 866 C C . ALA B 1 41 ? 1.032 -18.891 -14.141 1 97 41 ALA B C 1
ATOM 868 O O . ALA B 1 41 ? 1.991 -19.672 -14.109 1 97 41 ALA B O 1
ATOM 869 N N . ARG B 1 42 ? -0.225 -19.234 -13.758 1 96 42 ARG B N 1
ATOM 870 C CA . ARG B 1 42 ? -0.605 -20.609 -13.469 1 96 42 ARG B CA 1
ATOM 871 C C . ARG B 1 42 ? 0.135 -21.141 -12.242 1 96 42 ARG B C 1
ATOM 873 O O . ARG B 1 42 ? 0.585 -22.281 -12.227 1 96 42 ARG B O 1
ATOM 880 N N . ARG B 1 43 ? 0.315 -20.297 -11.344 1 94.56 43 ARG B N 1
ATOM 881 C CA . ARG B 1 43 ? 0.849 -20.688 -10.047 1 94.56 43 ARG B CA 1
ATOM 882 C C . ARG B 1 43 ? -0.254 -20.734 -8.992 1 94.56 43 ARG B C 1
ATOM 884 O O . ARG B 1 43 ? -1.29 -20.078 -9.141 1 94.56 43 ARG B O 1
ATOM 891 N N . LYS B 1 44 ? 0.077 -21.328 -7.949 1 92.31 44 LYS B N 1
ATOM 892 C CA . LYS B 1 44 ? -0.89 -21.438 -6.859 1 92.31 44 LYS B CA 1
ATOM 893 C C . LYS B 1 44 ? -0.55 -20.5 -5.715 1 92.31 44 LYS B C 1
ATOM 895 O O . LYS B 1 44 ? -1.372 -20.266 -4.824 1 92.31 44 LYS B O 1
ATOM 900 N N . THR B 1 45 ? 0.68 -20.016 -5.75 1 95.44 45 THR B N 1
ATOM 901 C CA . THR B 1 45 ? 1.142 -19.203 -4.633 1 95.44 45 THR B CA 1
ATOM 902 C C . THR B 1 45 ? 1.618 -17.844 -5.129 1 95.44 45 THR B C 1
ATOM 904 O O . THR B 1 45 ? 2.346 -17.75 -6.117 1 95.44 45 THR B O 1
ATOM 907 N N . VAL B 1 46 ? 1.212 -16.828 -4.367 1 96.44 46 VAL B N 1
ATOM 908 C CA . VAL B 1 46 ? 1.634 -15.461 -4.676 1 96.44 46 VAL B CA 1
ATOM 909 C C . VAL B 1 46 ? 3.117 -15.289 -4.359 1 96.44 46 VAL B C 1
ATOM 911 O O . VAL B 1 46 ? 3.58 -15.703 -3.291 1 96.44 46 VAL B O 1
ATOM 914 N N . THR B 1 47 ? 3.838 -14.68 -5.234 1 96.25 47 THR B N 1
ATOM 915 C CA . THR B 1 47 ? 5.258 -14.406 -5.043 1 96.25 47 THR B CA 1
ATOM 916 C C . THR B 1 47 ? 5.5 -12.914 -4.859 1 96.25 47 THR B C 1
ATOM 918 O O . THR B 1 47 ? 4.594 -12.102 -5.066 1 96.25 47 THR B O 1
ATOM 921 N N . ALA B 1 48 ? 6.695 -12.578 -4.531 1 96 48 ALA B N 1
ATOM 922 C CA . ALA B 1 48 ? 7.098 -11.18 -4.414 1 96 48 ALA B CA 1
ATOM 923 C C . ALA B 1 48 ? 6.938 -10.445 -5.742 1 96 48 ALA B C 1
ATOM 925 O O . ALA B 1 48 ? 6.508 -9.289 -5.773 1 96 48 ALA B O 1
ATOM 926 N N . MET B 1 49 ? 7.184 -11.117 -6.809 1 95.25 49 MET B N 1
ATOM 927 C CA . MET B 1 49 ? 7.117 -10.492 -8.125 1 95.25 49 MET B CA 1
ATOM 928 C C . MET B 1 49 ? 5.676 -10.156 -8.5 1 95.25 49 MET B C 1
ATOM 930 O O . MET B 1 49 ? 5.418 -9.133 -9.141 1 95.25 49 MET B O 1
ATOM 934 N N . ASP B 1 50 ? 4.762 -11.016 -8.117 1 97.19 50 ASP B N 1
ATOM 935 C CA . ASP B 1 50 ? 3.355 -10.688 -8.328 1 97.19 50 ASP B CA 1
ATOM 936 C C . ASP B 1 50 ? 2.98 -9.383 -7.637 1 97.19 50 ASP B C 1
ATOM 938 O O . ASP B 1 50 ? 2.244 -8.562 -8.195 1 97.19 50 ASP B O 1
ATOM 942 N N . VAL B 1 51 ? 3.486 -9.203 -6.43 1 97.75 51 VAL B N 1
ATOM 943 C CA . VAL B 1 51 ? 3.201 -8.008 -5.637 1 97.75 51 VAL B CA 1
ATOM 944 C C . VAL B 1 51 ? 3.859 -6.793 -6.281 1 97.75 51 VAL B C 1
ATOM 946 O O . VAL B 1 51 ? 3.238 -5.73 -6.398 1 97.75 51 VAL B O 1
ATOM 949 N N . VAL B 1 52 ? 5.039 -6.938 -6.805 1 96.12 52 VAL B N 1
ATOM 950 C CA . VAL B 1 52 ? 5.754 -5.836 -7.449 1 96.12 52 VAL B CA 1
ATOM 951 C C . VAL B 1 52 ? 4.977 -5.367 -8.68 1 96.12 52 VAL B C 1
ATOM 953 O O . VAL B 1 52 ? 4.754 -4.168 -8.852 1 96.12 52 VAL B O 1
ATOM 956 N N . TYR B 1 53 ? 4.562 -6.301 -9.414 1 96.38 53 TYR B N 1
ATOM 957 C CA . TYR B 1 53 ? 3.814 -5.945 -10.617 1 96.38 53 TYR B CA 1
ATOM 958 C C . TYR B 1 53 ? 2.498 -5.266 -10.258 1 96.38 53 TYR B C 1
ATOM 960 O O . TYR B 1 53 ? 2.09 -4.309 -10.914 1 96.38 53 TYR B O 1
ATOM 968 N N . ALA B 1 54 ? 1.819 -5.758 -9.227 1 97.81 54 ALA B N 1
ATOM 969 C CA . ALA B 1 54 ? 0.558 -5.184 -8.766 1 97.81 54 ALA B CA 1
ATOM 970 C C . ALA B 1 54 ? 0.754 -3.754 -8.273 1 97.81 54 ALA B C 1
ATOM 972 O O . ALA B 1 54 ? -0.044 -2.867 -8.586 1 97.81 54 ALA B O 1
ATOM 973 N N . LEU B 1 55 ? 1.824 -3.541 -7.531 1 96.69 55 LEU B N 1
ATOM 974 C CA . LEU B 1 55 ? 2.133 -2.215 -7.012 1 96.69 55 LEU B CA 1
ATOM 975 C C . LEU B 1 55 ? 2.438 -1.242 -8.141 1 96.69 55 LEU B C 1
ATOM 977 O O . LEU B 1 55 ? 1.963 -0.104 -8.133 1 96.69 55 LEU B O 1
ATOM 981 N N . LYS B 1 56 ? 3.174 -1.657 -9.102 1 93.62 56 LYS B N 1
ATOM 982 C CA . LYS B 1 56 ? 3.494 -0.812 -10.25 1 93.62 56 LYS B CA 1
ATOM 983 C C . LYS B 1 56 ? 2.236 -0.444 -11.031 1 93.62 56 LYS B C 1
ATOM 985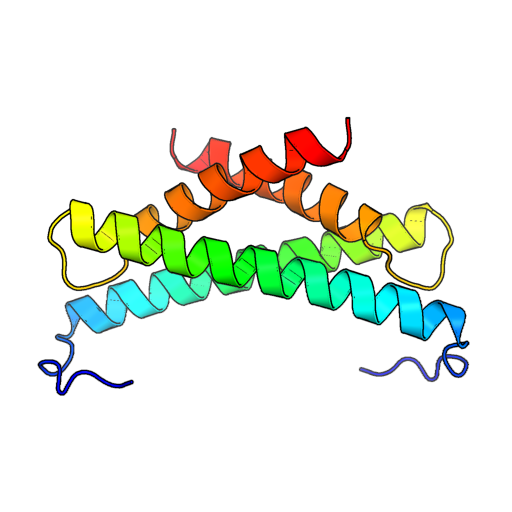 O O . LYS B 1 56 ? 2.053 0.714 -11.414 1 93.62 56 LYS B O 1
ATOM 990 N N . ARG B 1 57 ? 1.418 -1.428 -11.188 1 94.69 57 ARG B N 1
ATOM 991 C CA . ARG B 1 57 ? 0.18 -1.185 -11.922 1 94.69 57 ARG B CA 1
ATOM 992 C C . ARG B 1 57 ? -0.707 -0.188 -11.188 1 94.69 57 ARG B C 1
ATOM 994 O O . ARG B 1 57 ? -1.192 0.777 -11.781 1 94.69 57 ARG B O 1
ATOM 1001 N N . GLN B 1 58 ? -0.939 -0.424 -9.93 1 96.12 58 GLN B N 1
ATOM 1002 C CA . GLN B 1 58 ? -1.821 0.445 -9.156 1 96.12 58 GLN B CA 1
ATOM 1003 C C . GLN B 1 58 ? -1.201 1.826 -8.969 1 96.12 58 GLN B C 1
ATOM 1005 O O . GLN B 1 58 ? -1.916 2.828 -8.891 1 96.12 58 GLN B O 1
ATOM 1010 N N . GLY B 1 59 ? 0.138 1.904 -8.883 1 93.06 59 GLY B N 1
ATOM 1011 C CA . GLY B 1 59 ? 0.814 3.191 -8.828 1 93.06 59 GLY B CA 1
ATOM 1012 C C . GLY B 1 59 ? 0.521 4.066 -10.031 1 93.06 59 GLY B C 1
ATOM 1013 O O . GLY B 1 59 ? 0.434 5.293 -9.906 1 93.06 59 GLY B O 1
ATOM 1014 N N . ARG B 1 60 ? 0.331 3.504 -11.156 1 91 60 ARG B N 1
ATOM 1015 C CA . ARG B 1 60 ? 0.032 4.246 -12.375 1 91 60 ARG B CA 1
ATOM 1016 C C . ARG B 1 60 ? -1.335 4.914 -12.289 1 91 60 ARG B C 1
ATOM 1018 O O . ARG B 1 60 ? -1.545 5.984 -12.867 1 91 60 ARG B O 1
ATOM 1025 N N . THR B 1 61 ? -2.162 4.281 -11.578 1 90.06 61 THR B N 1
ATOM 1026 C CA . THR B 1 61 ? -3.514 4.816 -11.453 1 90.06 61 THR B CA 1
ATOM 1027 C C . THR B 1 61 ? -3.512 6.105 -10.641 1 90.06 61 THR B C 1
ATOM 1029 O O . THR B 1 61 ? -4.395 6.949 -10.797 1 90.06 61 THR B O 1
ATOM 1032 N N . LEU B 1 62 ? -2.543 6.234 -9.75 1 86.88 62 LEU B N 1
ATOM 1033 C CA . LEU B 1 62 ? -2.426 7.414 -8.898 1 86.88 62 LEU B CA 1
ATOM 1034 C C . LEU B 1 62 ? -1.954 8.625 -9.703 1 86.88 62 LEU B C 1
ATOM 1036 O O . LEU B 1 62 ? -2.244 9.766 -9.344 1 86.88 62 LEU B O 1
ATOM 1040 N N . TYR B 1 63 ? -1.167 8.375 -10.727 1 80.06 63 TYR B N 1
ATOM 1041 C CA . TYR B 1 63 ? -0.631 9.461 -11.547 1 80.06 63 TYR B CA 1
ATOM 1042 C C . TYR B 1 63 ? -1.735 10.133 -12.352 1 80.06 63 TYR B C 1
ATOM 1044 O O . TYR B 1 63 ? -1.625 11.312 -12.711 1 80.06 63 TYR B O 1
ATOM 1052 N N . GLY B 1 64 ? -2.721 9.422 -12.648 1 67.5 64 GLY B N 1
ATOM 1053 C CA . GLY B 1 64 ? -3.85 10.023 -13.344 1 67.5 64 GLY B CA 1
ATOM 1054 C C . GLY B 1 64 ? -4.727 10.859 -12.43 1 67.5 64 GLY B C 1
ATOM 1055 O O . GLY B 1 64 ? -5.5 1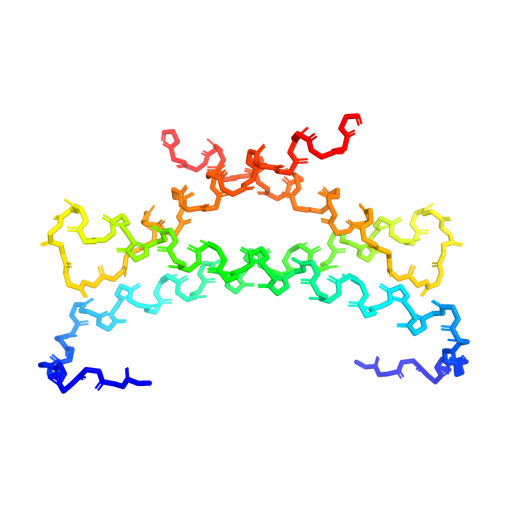1.695 -12.906 1 67.5 64 GLY B O 1
ATOM 1056 N N . PHE B 1 65 ? -4.855 10.664 -11.258 1 61.38 65 PHE B N 1
ATOM 1057 C CA . PHE B 1 65 ? -5.715 11.398 -10.344 1 61.38 65 PHE B CA 1
ATOM 1058 C C . PHE B 1 65 ? -5.121 12.766 -10.023 1 61.38 65 PHE B C 1
ATOM 1060 O O . PHE B 1 65 ? -5.852 13.734 -9.82 1 61.38 65 PHE B O 1
ATOM 1067 N N . GLY B 1 66 ? -3.859 12.93 -9.688 1 53.25 66 GLY B N 1
ATOM 1068 C CA . GLY B 1 66 ? -3.293 14.18 -9.195 1 53.25 66 GLY B CA 1
ATOM 1069 C C . GLY B 1 66 ? -2.797 15.086 -10.312 1 53.25 66 GLY B C 1
ATOM 1070 O O . GLY B 1 66 ? -1.991 15.984 -10.07 1 53.25 66 GLY B O 1
ATOM 1071 N N . GLY B 1 67 ? -3.02 14.734 -11.508 1 43.72 67 GLY B N 1
ATOM 1072 C CA . GLY B 1 67 ? -2.77 15.812 -12.445 1 43.72 67 GLY B CA 1
ATOM 1073 C C . GLY B 1 67 ? -3.758 16.953 -12.32 1 43.72 67 GLY B C 1
ATOM 1074 O O . GLY B 1 67 ? -4.832 16.797 -11.734 1 43.72 67 GLY B O 1
#

Secondary structure (DSSP, 8-state):
---------HHHHHHHHHHHHHHHHHHHHHHHHHHHHHHHTT-SS--HHHHHHHHHHHHHHHHTT--/---------HHHHHHHHHHHHHHHHHHHHHHHHHHHHHHHTT-SS--HHHHHHHHHHHHHHHHHH--

InterPro domains:
  IPR001951 Histone H4 [PR00623] (26-40)
  IPR001951 Histone H4 [PR00623] (41-53)
  IPR001951 Histone H4 [PR00623] (53-64)
  IPR001951 Histone H4 [PTHR10484] (19-66)
  IPR001951 Histone H4 [SM00417] (3-54)
  IPR001951 Histone H4 [cd22912] (11-64)
  IPR009072 Histone-fold [G3DSA:1.10.20.10] (11-67)
  IPR009072 Histone-fold [SSF47113] (17-66)
  IPR035425 CENP-T/Histone H4, histone fold [PF15511] (22-60)

Solvent-accessible surface area (backbone atoms only — not comparable to full-atom values): 7375 Å² total; per-residue (Å²): 135,78,69,88,56,73,75,71,48,72,68,41,50,51,29,42,52,48,29,50,50,50,52,49,54,52,51,52,50,26,54,50,39,14,49,51,47,22,52,74,68,70,45,90,53,53,36,50,64,28,44,52,51,15,46,56,56,54,46,54,59,54,62,68,66,75,106,131,81,67,90,57,73,74,72,48,74,67,42,52,53,30,43,50,49,29,51,49,49,52,49,54,52,51,52,50,26,54,51,40,13,49,52,48,20,50,74,69,70,45,93,53,51,36,50,65,27,44,51,53,15,46,56,55,55,47,54,58,54,60,66,65,75,104

=== Feature glossary ===
A reading guide for the features in this record.

Start from the sequence.

  · Sequence gives the chain of amino acids in standard one-letter code (A=alanine, C=cysteine, …, Y=tyrosine), read N→C. It is the only feature that is directly encoded by the gene; all structural features are derived from the folded form of this sequence.

Fold it, and you get atomic coordinates and the backbone conformation that goes with them.

  · The mmCIF table is the protein's shape written out atom by atom. For each backbone N, Cα, C, and carbonyl O, it records an (x, y, z) coordinate triple in Å plus the residue type, chain letter, and residue number.

  · Backbone dihedral angles. Every residue except chain termini has a φ (preceding-C → N → Cα → C) and a ψ (N → Cα → C → next-N). They are reported in degrees following the IUPAC sign convention. Secondary structure is essentially a statement about which (φ, ψ) basin each residue occupies.

  · DSSP 8-state secondary structure assigns each residue one of H (α-helix), G (3₁₀-helix), I (π-helix), E (extended β-strand), B (isolated β-bridge), T (hydrogen-bonded turn), S (bend), or '-'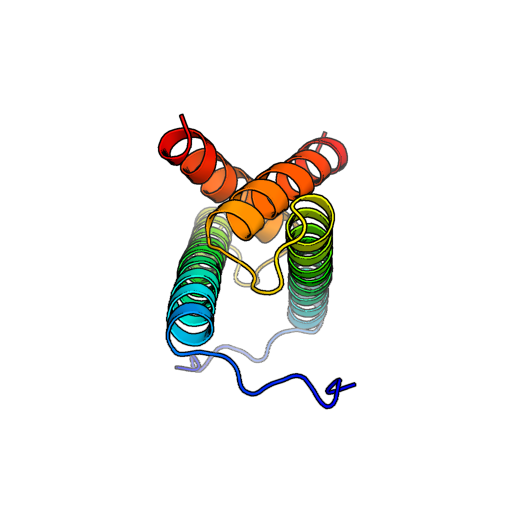 (coil). The assignment is computed from backbone hydrogen-bond geometry via the Kabsch–Sander algorithm.

  · P-SEA three-state annotation labels each residue as helix, strand, or coil based purely on the geometry of the Cα trace. It serves as a fallback when the full backbone (an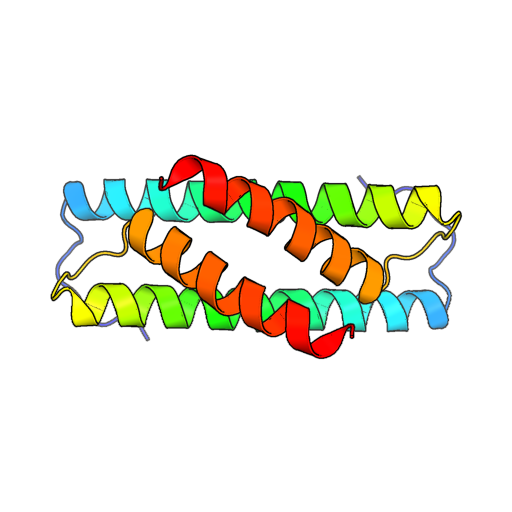d thus DSSP) is unavailable.

Summarize the fold with a handful of shape descriptors and a per-residue structural alphabet.

  · Radius of gyration (Rg) is the root-mean-square distance of Cα atoms from their centroid — a single number for overall size and compactness. A globular domain of N residues has Rg ≈ 2.2·N^0.38 Å; an extended or disordered chain has a much larger Rg. The Cα contact count is the number of residue pairs whose Cα atoms are within 8 Å and are more than four positions apart in sequence — a standard proxy for tertiary packing density. The bounding box is the smallest axis-aligned box enclosing all Cα atoms.

  · Foldseek's 3Di representation compresses backbone geometry into a per-residue letter drawn from a learned twenty-state alphabet. It captures the tertiary interaction pattern around each residue — which residues are packed against it in space, regardless of where they are in sequence.

  · Accessible surface area quantifies burial. A residue with SASA near zero is packed into the hydrophobic core; one with SASA >100 Å² sits on the surface. Computed here via the Shrake–Rupley numerical algorithm with a 1.4 Å probe.

Ask how reliable the model is.

  · For AlphaFold models, the B-factor field carries pLDDT — the model's own estimate of local accuracy on a 0–100 scale. Regions with pLDDT<50 should be treated as essentially unmodeled; they often correspond to intrinsically disordered segments.

  · For experimental (PDB) structures, the B-factor (temperature factor) quantifies the positional spread of each atom in the crystal — a combination of thermal vibration and static disorder — in units of Å². High B-factors mark flexible loops or poorly resolved regions; low B-factors mark the rigid, well-ordered core.

  · PAE(i, j) answers: if I align the predicted and true structures on residue i, how far off (in Å) do I expect residue j to be? A block-diagonal PAE matrix with low values on the blocks and high values off-diagonal is the signature of a multi-domain protein with confidently predicted domains but uncertain inter-domain orientation.

Place it in context: what it resembles, what it is annotated as, and how it looks.

  · Structural nearest neighbors (via Foldseek easy-search vs the PDB). Reported per hit: target PDB id, E-value, and alignment TM-score. A TM-score above ~0.5 is the conventional threshold for 'same fold'.

  · Functional annotations link the protein to curated databases. InterPro entries identify conserved domains and families by matching the sequence against member-database signatures (Pfam, PROSITE, CDD, …). Gene Ontology (GO) terms describe molecular function, biological process, and cellular component in a controlled vocabulary. CATH places the structure in a hierarchical fold classification (Class/Architecture/Topology/Homologous-superfamily). The organism is the source species.

  · Plot images: a contact map (which residues are close in 3D, as an N×N binary image), a Ramachandran scatter (backbone torsion angles, revealing secondary-structure composition at a glance), and — for AlphaFold structures — a PAE heatmap (pairwise prediction confidence).

  · Structure images are PyMOL renders from six orthogonal camera directions. Cartoon representation draws helices as coils and strands as arrows; sticks shows the backbone as bonds; surface shows the solvent-excluded envelope. Rainbow coloring maps sequence position to hue (blue→red, N→C); chain coloring assigns a distinct color per polypeptide.